Protein AF-A0A819PMU4-F1 (afdb_monomer_lite)

pLDDT: mean 89.51, std 10.42, range [49.72, 97.81]

Structure (mmCIF, N/CA/C/O backbone):
data_AF-A0A819PMU4-F1
#
_entry.id   AF-A0A819PMU4-F1
#
loop_
_atom_site.group_PDB
_atom_site.id
_atom_site.type_symbol
_atom_site.label_atom_id
_atom_site.label_alt_id
_atom_site.label_comp_id
_atom_site.label_asym_id
_atom_site.label_entity_id
_atom_site.label_seq_id
_atom_site.pdbx_PDB_ins_code
_atom_site.Cartn_x
_atom_site.Cartn_y
_atom_site.Cartn_z
_atom_site.occupancy
_atom_site.B_iso_or_equiv
_atom_site.auth_seq_id
_atom_site.auth_comp_id
_atom_site.auth_asym_id
_atom_site.auth_atom_id
_atom_site.pdbx_PDB_model_num
ATOM 1 N N . GLU A 1 1 ? -15.343 1.537 5.843 1.00 92.94 1 GLU A N 1
ATOM 2 C CA . GLU A 1 1 ? -15.256 0.144 6.345 1.00 92.94 1 GLU A CA 1
ATOM 3 C C . GLU A 1 1 ? -14.832 0.005 7.791 1.00 92.94 1 GLU A C 1
ATOM 5 O O . GLU A 1 1 ? -15.550 -0.675 8.506 1.00 92.94 1 GLU A O 1
ATOM 10 N N . ILE A 1 2 ? -13.778 0.676 8.275 1.00 94.12 2 ILE A N 1
ATOM 11 C CA . ILE A 1 2 ? -13.408 0.589 9.704 1.00 94.12 2 ILE A CA 1
ATOM 12 C C . ILE A 1 2 ? -14.594 0.973 10.605 1.00 94.12 2 ILE A C 1
ATOM 14 O O . ILE A 1 2 ? -15.066 0.140 11.361 1.00 94.12 2 ILE A O 1
ATOM 18 N N . LEU A 1 3 ? -15.160 2.176 10.446 1.00 92.94 3 LEU A N 1
ATOM 19 C CA . LEU A 1 3 ? -16.302 2.627 11.260 1.00 92.94 3 LEU A CA 1
ATOM 20 C C . LEU A 1 3 ? -17.558 1.757 11.101 1.00 92.94 3 LEU A C 1
ATOM 22 O O . LEU A 1 3 ? -18.277 1.533 12.069 1.00 92.94 3 LEU A O 1
ATOM 26 N N . LYS A 1 4 ? -17.798 1.240 9.891 1.00 95.81 4 LYS A N 1
ATOM 27 C CA . LYS A 1 4 ? -18.925 0.348 9.593 1.00 95.81 4 LYS A CA 1
ATOM 28 C C . LYS A 1 4 ? -18.816 -0.961 10.379 1.00 95.81 4 LYS A C 1
ATOM 30 O O . LYS A 1 4 ? -19.799 -1.383 10.972 1.00 95.81 4 LYS A O 1
ATOM 35 N N . ASN A 1 5 ? -17.621 -1.547 10.438 1.00 93.19 5 ASN A N 1
ATOM 36 C CA . ASN A 1 5 ? -17.359 -2.778 11.188 1.00 93.19 5 ASN A CA 1
ATOM 37 C C . ASN A 1 5 ? -17.317 -2.536 12.701 1.00 93.19 5 ASN A C 1
ATOM 39 O O . ASN A 1 5 ? -17.679 -3.405 13.484 1.00 93.19 5 ASN A O 1
ATOM 43 N N . THR A 1 6 ? -16.897 -1.345 13.119 1.00 94.12 6 THR A N 1
ATOM 44 C CA . THR A 1 6 ? -16.855 -0.946 14.526 1.00 94.12 6 THR A CA 1
ATOM 45 C C . THR A 1 6 ? -18.244 -0.710 15.129 1.00 94.12 6 THR A C 1
ATOM 47 O O . THR A 1 6 ? -18.402 -0.811 16.343 1.00 94.12 6 THR A O 1
ATOM 50 N N . LYS A 1 7 ? -19.247 -0.395 14.300 1.00 94.31 7 LYS A N 1
ATOM 51 C CA . LYS A 1 7 ? -20.595 -0.014 14.739 1.00 94.31 7 LYS A CA 1
ATOM 52 C C . LYS A 1 7 ? -21.230 -1.037 15.693 1.00 94.31 7 LYS A C 1
ATOM 54 O O . LYS A 1 7 ? -21.710 -0.628 16.743 1.00 94.31 7 LYS A O 1
ATOM 59 N N . ALA A 1 8 ? -21.141 -2.332 15.380 1.00 95.88 8 ALA A N 1
ATOM 60 C CA . ALA A 1 8 ? -21.708 -3.400 16.210 1.00 95.88 8 ALA A CA 1
ATOM 61 C C . ALA A 1 8 ? -21.141 -3.395 17.642 1.00 95.88 8 ALA A C 1
ATOM 63 O O . ALA A 1 8 ? -21.883 -3.492 18.607 1.00 95.88 8 ALA A O 1
ATOM 64 N N . PHE A 1 9 ? -19.835 -3.157 17.802 1.00 94.31 9 PHE A N 1
ATOM 65 C CA . PHE A 1 9 ? -19.209 -3.102 19.126 1.00 94.31 9 PHE A CA 1
ATOM 66 C C . PHE A 1 9 ? -19.670 -1.907 19.962 1.00 94.31 9 PHE A C 1
ATOM 68 O O . PHE A 1 9 ? -19.700 -1.987 21.186 1.00 94.31 9 PHE A O 1
ATOM 75 N N . ILE A 1 10 ? -20.008 -0.790 19.313 1.00 94.56 10 ILE A N 1
ATOM 76 C CA . ILE A 1 10 ? -20.568 0.377 20.000 1.00 94.56 10 ILE A CA 1
ATOM 77 C C . ILE A 1 10 ? -22.009 0.082 20.432 1.00 94.56 10 ILE A C 1
ATOM 79 O O . ILE A 1 10 ? -22.383 0.432 21.548 1.00 94.56 10 ILE A O 1
ATOM 83 N N . GLU A 1 11 ? -22.794 -0.581 19.576 1.00 95.38 11 GLU A N 1
ATOM 84 C CA . GLU A 1 11 ? -24.161 -1.024 19.890 1.00 95.38 11 GLU A CA 1
ATOM 85 C C . GLU A 1 11 ? -24.184 -2.040 21.046 1.00 95.38 11 GLU A C 1
ATOM 87 O O . GLU A 1 11 ? -25.056 -1.955 21.906 1.00 95.38 11 GLU A O 1
ATOM 92 N N . ASP A 1 12 ? -23.162 -2.895 21.151 1.00 95.25 12 ASP A N 1
ATOM 93 C CA . ASP A 1 12 ? -22.943 -3.820 22.275 1.00 95.25 12 ASP A CA 1
ATOM 94 C C . ASP A 1 12 ? -22.422 -3.129 23.561 1.00 95.25 12 ASP A C 1
ATOM 96 O O . ASP A 1 12 ? -22.144 -3.786 24.566 1.00 95.25 12 ASP A O 1
ATOM 100 N N . GLY A 1 13 ? -22.260 -1.800 23.555 1.00 93.12 13 GLY A N 1
ATOM 101 C CA . GLY A 1 13 ? -21.880 -1.009 24.732 1.00 93.12 13 GLY A CA 1
ATOM 102 C C . GLY A 1 13 ? -20.373 -0.858 24.973 1.00 93.12 13 GLY A C 1
ATOM 103 O O . GLY A 1 13 ? -19.959 -0.430 26.054 1.00 93.12 13 GLY A O 1
ATOM 104 N N . MET A 1 14 ? -19.514 -1.171 23.997 1.00 94.75 14 MET A N 1
ATOM 105 C CA . MET A 1 14 ? -18.066 -0.987 24.136 1.00 94.75 14 MET A CA 1
ATOM 106 C C . MET A 1 14 ? -17.678 0.499 24.124 1.00 94.75 14 MET A C 1
ATOM 108 O O . MET A 1 14 ? -18.005 1.243 23.198 1.00 94.75 14 MET A O 1
ATOM 112 N N . HIS A 1 15 ? -16.886 0.932 25.112 1.00 95.88 15 HIS A N 1
ATOM 113 C CA . HIS A 1 15 ? -16.429 2.321 25.181 1.00 95.88 15 HIS A CA 1
ATOM 114 C C . HIS A 1 15 ? -15.541 2.688 23.966 1.00 95.88 15 HIS A C 1
ATOM 116 O O . HIS A 1 15 ? -14.519 2.025 23.740 1.00 95.88 15 HIS A O 1
ATOM 122 N N . PRO A 1 16 ? -15.821 3.783 23.227 1.00 94.56 16 PRO A N 1
ATOM 123 C CA . PRO A 1 16 ? -15.089 4.156 22.008 1.00 94.56 16 PRO A CA 1
ATOM 124 C C . PRO A 1 16 ? -13.565 4.267 22.170 1.00 94.56 16 PRO A C 1
ATOM 126 O O . PRO A 1 16 ? -12.804 3.906 21.274 1.00 94.56 16 PRO A O 1
ATOM 129 N N . THR A 1 17 ? -13.081 4.704 23.334 1.00 95.81 17 THR A N 1
ATOM 130 C CA . THR A 1 17 ? -11.636 4.763 23.632 1.00 95.81 17 THR A CA 1
ATOM 131 C C . THR A 1 17 ? -10.939 3.402 23.527 1.00 95.81 17 THR A C 1
ATOM 133 O O . THR A 1 17 ? -9.786 3.339 23.095 1.00 95.81 17 THR A O 1
ATOM 136 N N . ILE A 1 18 ? -11.624 2.306 23.877 1.00 95.69 18 ILE A N 1
ATOM 137 C CA . ILE A 1 18 ? -11.076 0.945 23.775 1.00 95.69 18 ILE A CA 1
ATOM 138 C C . ILE A 1 18 ? -10.867 0.589 22.303 1.00 95.69 18 ILE A C 1
ATOM 140 O O . ILE A 1 18 ? -9.784 0.145 21.920 1.00 95.69 18 ILE A O 1
ATOM 144 N N . ILE A 1 19 ? -11.867 0.874 21.470 1.00 94.81 19 ILE A N 1
ATOM 145 C CA . ILE A 1 19 ? -11.821 0.684 20.019 1.00 94.81 19 ILE A CA 1
ATOM 146 C C . ILE A 1 19 ? -10.669 1.490 19.407 1.00 94.81 19 ILE A C 1
ATOM 148 O O . ILE A 1 19 ? -9.868 0.946 18.649 1.00 94.81 19 ILE A O 1
ATOM 152 N N . ILE A 1 20 ? -10.534 2.773 19.760 1.00 95.56 20 ILE A N 1
ATOM 153 C CA . ILE A 1 20 ? -9.460 3.637 19.242 1.00 95.56 20 ILE A CA 1
ATOM 154 C C . ILE A 1 20 ? -8.085 3.066 19.609 1.00 95.56 20 ILE A C 1
ATOM 156 O O . ILE A 1 20 ? -7.192 2.987 18.760 1.00 95.56 20 ILE A O 1
ATOM 160 N N . ARG A 1 21 ? -7.904 2.631 20.862 1.00 96.75 21 ARG A N 1
ATOM 161 C CA . ARG A 1 21 ? -6.658 2.004 21.322 1.00 96.75 21 ARG A CA 1
ATOM 162 C C . ARG A 1 21 ? -6.371 0.702 20.568 1.00 96.75 21 ARG A C 1
ATOM 164 O O . ARG A 1 21 ? -5.222 0.469 20.189 1.00 96.75 21 ARG A O 1
ATOM 171 N N . ALA A 1 22 ? -7.390 -0.122 20.333 1.00 95.31 22 ALA A N 1
ATOM 172 C CA . ALA A 1 22 ? -7.264 -1.364 19.578 1.00 95.31 22 ALA A CA 1
ATOM 173 C C . ALA A 1 22 ? -6.857 -1.102 18.120 1.00 95.31 22 ALA A C 1
ATOM 175 O O . ALA A 1 22 ? -5.905 -1.718 17.645 1.00 95.31 22 ALA A O 1
ATOM 176 N N . ILE A 1 23 ? -7.489 -0.134 17.445 1.00 96.69 23 ILE A N 1
ATOM 177 C CA . ILE A 1 23 ? -7.149 0.251 16.067 1.00 96.69 23 ILE A CA 1
ATOM 178 C C . ILE A 1 23 ? -5.705 0.748 15.988 1.00 96.69 23 ILE A C 1
ATOM 180 O O . ILE A 1 23 ? -4.959 0.285 15.135 1.00 96.69 23 ILE A O 1
ATOM 184 N N . ARG A 1 24 ? -5.256 1.614 16.908 1.00 97.38 24 ARG A N 1
ATOM 185 C CA . ARG A 1 24 ? -3.854 2.077 16.933 1.00 97.38 24 ARG A CA 1
ATOM 186 C C . ARG A 1 24 ? -2.864 0.915 17.053 1.00 97.38 24 ARG A C 1
ATOM 188 O O . ARG A 1 24 ? -1.867 0.881 16.333 1.00 97.38 24 ARG A O 1
ATOM 195 N N . LYS A 1 25 ? -3.151 -0.053 17.932 1.00 97.44 25 LYS A N 1
ATOM 196 C CA . LYS A 1 25 ? -2.319 -1.254 18.098 1.00 97.44 25 LYS A CA 1
ATOM 197 C C . LYS A 1 25 ? -2.333 -2.125 16.838 1.00 97.44 25 LYS A C 1
ATOM 199 O O . LYS A 1 25 ? -1.277 -2.581 16.409 1.00 97.44 25 LYS A O 1
ATOM 204 N N . ALA A 1 26 ? -3.501 -2.319 16.229 1.00 96.94 26 ALA A N 1
ATOM 205 C CA . ALA A 1 26 ? -3.643 -3.068 14.986 1.00 96.94 26 ALA A CA 1
ATOM 206 C C . ALA A 1 26 ? -2.870 -2.406 13.835 1.00 96.94 26 ALA A C 1
ATOM 208 O O . ALA A 1 26 ? -2.140 -3.093 13.127 1.00 96.94 26 ALA A O 1
ATOM 209 N N . THR A 1 27 ? -2.936 -1.078 13.700 1.00 97.50 27 THR A N 1
ATOM 210 C CA . THR A 1 27 ? -2.170 -0.319 12.701 1.00 97.50 27 THR A CA 1
ATOM 211 C C . THR A 1 27 ? -0.667 -0.507 12.883 1.00 97.50 27 THR A C 1
AT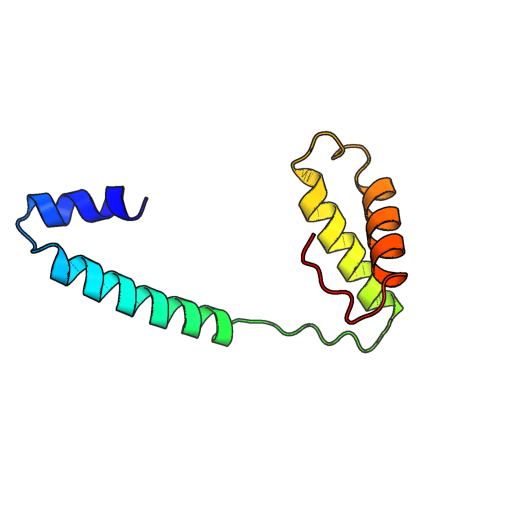OM 213 O O . THR A 1 27 ? 0.038 -0.750 11.907 1.00 97.50 27 THR A O 1
ATOM 216 N N . ALA A 1 28 ? -0.161 -0.461 14.119 1.00 97.81 28 ALA A N 1
ATOM 217 C CA . ALA A 1 28 ? 1.258 -0.695 14.386 1.00 97.81 28 ALA A CA 1
ATOM 218 C C . ALA A 1 28 ? 1.704 -2.107 13.960 1.00 97.81 28 ALA A C 1
ATOM 220 O O . ALA A 1 28 ? 2.752 -2.266 13.332 1.00 97.81 28 ALA A O 1
ATOM 221 N N . LEU A 1 29 ? 0.889 -3.129 14.246 1.00 97.69 29 LEU A N 1
ATOM 222 C CA . LEU A 1 29 ? 1.152 -4.505 13.815 1.00 97.69 29 LEU A CA 1
ATOM 223 C C . LEU A 1 29 ? 1.069 -4.659 12.292 1.00 97.69 29 LEU A C 1
ATOM 225 O O . LEU A 1 29 ? 1.917 -5.326 11.706 1.00 97.69 29 LEU A O 1
ATOM 229 N N . ALA A 1 30 ? 0.099 -4.011 11.646 1.00 97.69 30 ALA A N 1
ATOM 230 C CA . ALA A 1 30 ? -0.043 -4.020 10.195 1.00 97.69 30 ALA A CA 1
ATOM 231 C C . ALA A 1 30 ? 1.176 -3.386 9.508 1.00 97.69 30 ALA A C 1
ATOM 233 O O . ALA A 1 30 ? 1.738 -3.983 8.596 1.00 97.69 30 ALA A O 1
ATOM 234 N N . ILE A 1 31 ? 1.648 -2.230 9.993 1.00 97.69 31 ILE A N 1
ATOM 235 C CA . ILE A 1 31 ? 2.864 -1.576 9.482 1.00 97.69 31 ILE A CA 1
ATOM 236 C C . ILE A 1 31 ? 4.076 -2.492 9.647 1.00 97.69 31 ILE A C 1
ATOM 238 O O . ILE A 1 31 ? 4.861 -2.647 8.711 1.00 97.69 31 ILE A O 1
ATOM 242 N N . LYS A 1 32 ? 4.231 -3.117 10.822 1.00 97.69 32 LYS A N 1
ATOM 243 C CA . LYS A 1 32 ? 5.317 -4.073 11.058 1.00 97.69 32 LYS A CA 1
ATOM 244 C C . LYS A 1 32 ? 5.248 -5.220 10.052 1.00 97.69 32 LYS A C 1
ATOM 246 O O . LYS A 1 32 ? 6.254 -5.530 9.423 1.00 97.69 32 LYS A O 1
ATOM 251 N N . LYS A 1 33 ? 4.058 -5.787 9.838 1.00 97.25 33 LYS A N 1
ATOM 252 C CA . LYS A 1 33 ? 3.884 -6.904 8.914 1.00 97.25 33 LYS A CA 1
ATOM 253 C C . LYS A 1 33 ? 4.177 -6.522 7.467 1.00 97.25 33 LYS A C 1
ATOM 255 O O . LYS A 1 33 ? 4.837 -7.290 6.781 1.00 97.25 33 LYS A O 1
ATOM 260 N N . ILE A 1 34 ? 3.748 -5.337 7.025 1.00 97.31 34 ILE A N 1
ATOM 261 C CA . ILE A 1 34 ? 4.057 -4.808 5.687 1.00 97.31 34 ILE A CA 1
ATOM 262 C C . ILE A 1 34 ? 5.572 -4.714 5.485 1.00 97.31 34 ILE A C 1
ATOM 264 O O . ILE A 1 34 ? 6.068 -5.120 4.441 1.00 97.31 34 ILE A O 1
ATOM 268 N N . LYS A 1 35 ? 6.315 -4.231 6.489 1.00 95.62 35 LYS A N 1
ATOM 269 C CA . LYS A 1 35 ? 7.783 -4.163 6.422 1.00 95.62 35 LYS A CA 1
ATOM 270 C C . LYS A 1 35 ? 8.436 -5.546 6.391 1.00 95.62 35 LYS A C 1
ATOM 272 O O . LYS A 1 35 ? 9.403 -5.726 5.667 1.00 95.62 35 LYS A O 1
ATOM 277 N N . GLU A 1 36 ? 7.911 -6.514 7.144 1.00 96.25 36 GLU A N 1
ATOM 278 C CA . GLU A 1 36 ? 8.417 -7.897 7.146 1.00 96.25 36 GLU A CA 1
ATOM 279 C C . GLU A 1 36 ? 8.250 -8.596 5.790 1.00 96.25 36 GLU A C 1
ATOM 281 O O . GLU A 1 36 ? 9.096 -9.398 5.413 1.00 96.25 36 GLU A O 1
ATOM 286 N N . ILE A 1 37 ? 7.160 -8.318 5.068 1.00 96.19 37 ILE A N 1
ATOM 287 C CA . ILE A 1 37 ? 6.873 -8.932 3.759 1.00 96.19 37 ILE A CA 1
ATOM 288 C C . ILE A 1 37 ? 7.368 -8.092 2.574 1.00 96.19 37 ILE A C 1
ATOM 290 O O . ILE A 1 37 ? 7.156 -8.478 1.425 1.00 96.19 37 ILE A O 1
ATOM 294 N N . ALA A 1 38 ? 7.970 -6.928 2.830 1.00 93.06 38 ALA A N 1
ATOM 295 C CA . ALA A 1 38 ? 8.433 -6.038 1.779 1.00 93.06 38 ALA A CA 1
ATOM 296 C C . ALA A 1 38 ? 9.587 -6.692 1.008 1.00 93.06 38 ALA A C 1
ATOM 298 O O . ALA A 1 38 ? 10.642 -6.988 1.566 1.00 93.06 38 ALA A O 1
ATOM 299 N N . VAL A 1 39 ? 9.389 -6.889 -0.294 1.00 91.62 39 VAL A N 1
ATOM 300 C CA . VAL A 1 39 ? 10.431 -7.383 -1.197 1.00 91.62 39 VAL A CA 1
ATOM 301 C C . VAL A 1 39 ? 11.161 -6.182 -1.780 1.00 91.62 39 VAL A C 1
ATOM 303 O O . VAL A 1 39 ? 10.565 -5.376 -2.493 1.00 91.62 39 VAL A O 1
ATOM 306 N N . ASN A 1 40 ? 12.449 -6.053 -1.461 1.00 84.62 40 ASN A N 1
ATOM 307 C CA . ASN A 1 40 ? 13.286 -5.004 -2.027 1.00 84.62 40 ASN A CA 1
ATOM 308 C C . ASN A 1 40 ? 13.791 -5.436 -3.409 1.00 84.62 40 ASN A C 1
ATOM 310 O O . ASN A 1 40 ? 14.429 -6.482 -3.541 1.00 84.62 40 ASN A O 1
ATOM 314 N N . ILE A 1 41 ? 13.504 -4.632 -4.429 1.00 82.00 41 ILE A N 1
ATOM 315 C CA . ILE A 1 41 ? 13.949 -4.882 -5.797 1.00 82.00 41 ILE A CA 1
ATOM 316 C C . ILE A 1 41 ? 15.272 -4.141 -5.986 1.00 82.00 41 ILE A C 1
ATOM 318 O O . ILE A 1 41 ? 15.294 -2.939 -6.255 1.00 82.00 41 ILE A O 1
ATOM 322 N N . LYS A 1 42 ? 16.389 -4.857 -5.820 1.00 71.69 42 LYS A N 1
ATOM 323 C CA . LYS A 1 42 ? 17.704 -4.330 -6.195 1.00 71.69 42 LYS A CA 1
ATOM 324 C C . LYS A 1 42 ? 17.757 -4.226 -7.710 1.00 71.69 42 LYS A C 1
ATOM 326 O O . LYS A 1 42 ? 17.496 -5.202 -8.404 1.00 71.69 42 LYS A O 1
ATOM 331 N N . SER A 1 43 ? 18.032 -3.028 -8.198 1.00 63.12 43 SER A N 1
ATOM 332 C CA . SER A 1 43 ? 18.070 -2.743 -9.626 1.00 63.12 43 SER A CA 1
ATOM 333 C C . SER A 1 43 ? 19.519 -2.507 -10.026 1.00 63.12 43 SER A C 1
ATOM 335 O O . SER A 1 43 ? 19.921 -1.375 -10.266 1.00 63.12 43 SER A O 1
ATOM 337 N N . ASP A 1 44 ? 20.317 -3.574 -10.002 1.00 69.12 44 ASP A N 1
ATOM 338 C CA . ASP A 1 44 ? 21.745 -3.487 -10.328 1.00 69.12 44 ASP A CA 1
ATOM 339 C C . ASP A 1 44 ? 21.960 -3.270 -11.844 1.00 69.12 44 ASP A C 1
ATOM 341 O O . ASP A 1 44 ? 23.002 -2.766 -12.257 1.00 69.12 44 ASP A O 1
ATOM 345 N N . ASP A 1 45 ? 20.950 -3.580 -12.672 1.00 80.00 45 ASP A N 1
ATOM 346 C CA . ASP A 1 45 ? 20.919 -3.264 -14.102 1.00 80.00 45 ASP A CA 1
ATOM 347 C C . ASP A 1 45 ? 19.957 -2.098 -14.405 1.00 80.00 45 ASP A C 1
ATOM 349 O O . ASP A 1 45 ? 18.752 -2.143 -14.131 1.00 80.00 45 ASP A O 1
ATOM 353 N N . VAL A 1 46 ? 20.497 -1.057 -15.042 1.00 80.00 46 VAL A N 1
ATOM 354 C CA . VAL A 1 46 ? 19.778 0.148 -15.483 1.00 80.00 46 VAL A CA 1
ATOM 355 C C . VAL A 1 46 ? 18.640 -0.195 -16.452 1.00 80.00 46 VAL A C 1
ATOM 357 O O . VAL A 1 46 ? 17.582 0.441 -16.419 1.00 80.00 46 VAL A O 1
ATOM 360 N N . LYS A 1 47 ? 18.812 -1.212 -17.310 1.00 83.19 47 LYS A N 1
ATOM 361 C CA . LYS A 1 47 ? 17.773 -1.611 -18.275 1.00 83.19 47 LYS A CA 1
ATOM 362 C C . LYS A 1 47 ? 16.584 -2.271 -17.589 1.00 83.19 47 LYS A C 1
ATOM 364 O O . LYS A 1 47 ? 15.437 -1.960 -17.920 1.00 83.19 47 LYS A O 1
ATOM 369 N N . GLU A 1 48 ? 16.846 -3.146 -16.624 1.00 84.50 48 GLU A N 1
ATOM 370 C CA . GLU A 1 48 ? 15.795 -3.793 -15.838 1.00 84.50 48 GLU A CA 1
ATOM 371 C C . GLU A 1 48 ? 15.073 -2.786 -14.941 1.00 84.50 48 GLU A C 1
ATOM 373 O O . GLU A 1 48 ? 13.842 -2.810 -14.862 1.00 84.50 48 GLU A O 1
ATOM 378 N N . HIS A 1 49 ? 15.813 -1.839 -14.349 1.00 85.94 49 HIS A N 1
ATOM 379 C CA . HIS A 1 49 ? 15.231 -0.750 -13.568 1.00 85.94 49 HIS A CA 1
ATOM 380 C C . HIS A 1 49 ? 14.236 0.065 -14.395 1.00 85.94 49 HIS A C 1
ATOM 382 O O . HIS A 1 49 ? 13.088 0.277 -13.996 1.00 85.94 49 HIS A O 1
ATOM 388 N N . ARG A 1 50 ? 14.646 0.469 -15.600 1.00 88.88 50 ARG A N 1
ATOM 389 C CA . ARG A 1 50 ? 13.788 1.226 -16.507 1.00 88.88 50 ARG A CA 1
ATOM 390 C C . ARG A 1 50 ? 12.541 0.433 -16.909 1.00 88.88 50 ARG A C 1
ATOM 392 O O . ARG A 1 50 ? 11.435 0.971 -16.863 1.00 88.88 50 ARG A O 1
ATOM 399 N N . ALA A 1 51 ? 12.692 -0.842 -17.267 1.00 90.50 51 ALA A N 1
ATOM 400 C CA . ALA A 1 51 ? 11.562 -1.697 -17.632 1.00 90.50 51 ALA A CA 1
ATOM 401 C C . ALA A 1 51 ? 10.558 -1.861 -16.472 1.00 90.50 51 ALA A C 1
ATOM 403 O O . ALA A 1 51 ? 9.341 -1.876 -16.689 1.00 90.50 51 ALA A O 1
ATOM 404 N N . LEU A 1 52 ? 11.053 -1.938 -15.232 1.00 91.12 52 LEU A N 1
ATOM 405 C CA . LEU A 1 52 ? 10.225 -1.960 -14.029 1.00 91.12 52 LEU A CA 1
ATOM 406 C C . LEU A 1 52 ? 9.446 -0.650 -13.853 1.00 91.12 52 LEU A C 1
ATOM 408 O O . LEU A 1 52 ? 8.233 -0.694 -13.636 1.00 91.12 52 LEU A O 1
ATOM 412 N N . LEU A 1 53 ? 10.108 0.502 -13.995 1.00 90.94 53 LEU A N 1
ATOM 413 C CA . LEU A 1 53 ? 9.460 1.815 -13.918 1.00 90.94 53 LEU A CA 1
ATOM 414 C C . LEU A 1 53 ? 8.367 1.969 -14.983 1.00 90.94 53 LEU A C 1
ATOM 416 O O . LEU A 1 53 ? 7.265 2.421 -14.668 1.00 90.94 53 LEU A O 1
ATOM 420 N N . GLU A 1 54 ? 8.612 1.514 -16.216 1.00 93.25 54 GLU A N 1
ATOM 421 C CA . GLU A 1 54 ? 7.603 1.535 -17.283 1.00 93.25 54 GLU A CA 1
ATOM 422 C C . GLU A 1 54 ? 6.394 0.655 -16.923 1.00 93.25 54 GLU A C 1
ATOM 424 O O . GLU A 1 54 ? 5.244 1.060 -17.111 1.00 93.25 54 GLU A O 1
ATOM 429 N N . LYS A 1 55 ? 6.616 -0.527 -16.333 1.00 92.88 55 LYS A N 1
ATOM 430 C CA . LYS A 1 55 ? 5.536 -1.409 -15.859 1.00 92.88 55 LYS A CA 1
ATOM 431 C C . LYS A 1 55 ? 4.715 -0.766 -14.733 1.00 92.88 55 LYS A C 1
ATOM 433 O O . LYS A 1 55 ? 3.482 -0.865 -14.737 1.00 92.88 55 LYS A O 1
ATOM 438 N N . CYS A 1 56 ? 5.372 -0.076 -13.802 1.00 93.31 56 CYS A N 1
ATOM 439 C CA . CYS A 1 56 ? 4.713 0.689 -12.743 1.00 93.31 56 CYS A CA 1
ATOM 440 C C . CYS A 1 56 ? 3.873 1.834 -13.329 1.00 93.31 56 CYS A C 1
ATOM 442 O O . CYS A 1 56 ? 2.683 1.937 -13.024 1.00 93.31 56 CYS A O 1
ATOM 444 N N . ALA A 1 57 ? 4.436 2.618 -14.252 1.00 93.44 57 ALA A N 1
ATOM 445 C CA . ALA A 1 57 ? 3.729 3.700 -14.934 1.00 93.44 57 ALA A CA 1
ATOM 446 C C . ALA A 1 57 ? 2.485 3.188 -15.687 1.00 93.44 57 ALA A C 1
ATOM 448 O O . ALA A 1 57 ? 1.391 3.733 -15.525 1.00 93.44 57 ALA A O 1
ATOM 449 N N . ARG A 1 58 ? 2.596 2.078 -16.434 1.00 94.31 58 ARG A N 1
ATOM 450 C CA . ARG A 1 58 ? 1.447 1.450 -17.121 1.00 94.31 58 ARG A CA 1
ATOM 451 C C . ARG A 1 58 ? 0.323 1.072 -16.160 1.00 94.31 58 ARG A C 1
ATOM 453 O O . ARG A 1 58 ? -0.849 1.215 -16.513 1.00 94.31 58 ARG A O 1
ATOM 460 N N . THR A 1 59 ? 0.655 0.590 -14.964 1.00 95.00 59 THR A N 1
ATOM 461 C CA . THR A 1 59 ? -0.335 0.198 -13.947 1.00 95.00 59 THR A CA 1
ATOM 462 C C . THR A 1 59 ? -1.157 1.407 -13.499 1.00 95.00 59 THR A C 1
ATOM 464 O O . THR A 1 59 ? -2.387 1.359 -13.539 1.00 95.00 59 THR A O 1
ATOM 467 N N . THR A 1 60 ? -0.497 2.528 -13.201 1.00 92.94 60 THR A N 1
ATOM 468 C CA . THR A 1 60 ? -1.157 3.793 -12.833 1.00 92.94 60 THR A CA 1
ATOM 469 C C . THR A 1 60 ? -2.092 4.295 -13.937 1.00 92.94 60 THR A C 1
ATOM 471 O O . THR A 1 60 ? -3.230 4.692 -13.670 1.00 92.94 60 THR A O 1
ATOM 474 N N . LEU A 1 61 ? -1.647 4.217 -15.195 1.00 93.94 61 LEU A N 1
ATOM 475 C CA . LEU A 1 61 ? -2.402 4.690 -16.359 1.00 93.94 61 LEU A CA 1
ATOM 476 C C . LEU A 1 61 ? -3.601 3.806 -16.736 1.00 93.94 61 LEU A C 1
ATOM 478 O O . LEU A 1 61 ? -4.523 4.276 -17.401 1.00 93.94 61 LEU A O 1
ATOM 482 N N . SER A 1 62 ? -3.629 2.544 -16.301 1.00 91.06 62 SER A N 1
ATOM 483 C CA . SER A 1 62 ? -4.645 1.566 -16.729 1.00 91.06 62 SER A CA 1
ATOM 484 C C . SER A 1 62 ? -6.065 1.882 -16.234 1.00 91.06 62 SER A C 1
ATOM 486 O O . SER A 1 62 ? -7.030 1.399 -16.813 1.00 91.06 62 SER A O 1
ATOM 488 N N . SER A 1 63 ? -6.207 2.714 -15.196 1.00 93.81 63 SER A N 1
ATOM 489 C CA . SER A 1 63 ? -7.506 3.142 -14.642 1.00 93.81 63 SER A CA 1
ATOM 490 C C . SER A 1 63 ? -7.978 4.515 -15.143 1.00 93.81 63 SER A C 1
ATOM 492 O O . SER A 1 63 ? -8.918 5.084 -14.588 1.00 93.81 63 SER A O 1
ATOM 494 N N . LYS A 1 64 ? -7.288 5.103 -16.128 1.00 92.56 64 LYS A N 1
ATOM 495 C CA . LYS A 1 64 ? -7.502 6.484 -16.588 1.00 92.56 64 LYS A CA 1
ATOM 496 C C . LYS A 1 64 ? -7.961 6.520 -18.044 1.00 92.56 64 LYS A C 1
ATOM 498 O O . LYS A 1 64 ? -7.861 5.530 -18.760 1.00 92.56 64 LYS A O 1
ATOM 503 N N . LEU A 1 65 ? -8.417 7.689 -18.500 1.00 93.44 65 LEU A N 1
ATOM 504 C CA . LEU A 1 65 ? -8.874 7.908 -19.881 1.00 93.44 65 LEU A CA 1
ATOM 505 C C . LEU A 1 65 ? -7.843 7.441 -20.927 1.00 93.44 65 LEU A C 1
ATOM 507 O O . LEU A 1 65 ? -8.196 6.855 -21.947 1.00 93.44 65 LEU A O 1
ATOM 511 N N . ILE A 1 66 ? -6.558 7.640 -20.630 1.00 91.88 66 ILE A N 1
ATOM 512 C CA . ILE A 1 66 ? -5.433 7.281 -21.499 1.00 91.88 66 ILE A CA 1
ATOM 513 C C . ILE A 1 66 ? -5.011 5.806 -21.409 1.00 91.88 66 ILE A C 1
ATOM 515 O O . ILE A 1 66 ? -3.980 5.435 -21.963 1.00 91.88 66 ILE A O 1
ATOM 519 N N . ALA A 1 67 ? -5.806 4.935 -20.775 1.00 92.69 67 ALA A N 1
ATOM 520 C CA . ALA A 1 67 ? -5.502 3.508 -20.647 1.00 92.69 67 ALA A CA 1
ATOM 521 C C . ALA A 1 67 ? -5.222 2.827 -21.999 1.00 92.69 67 ALA A C 1
ATOM 523 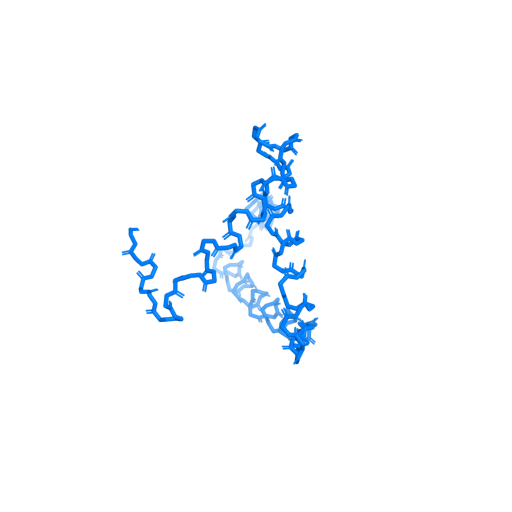O O . ALA A 1 67 ? -4.341 1.974 -22.087 1.00 92.69 67 ALA A O 1
ATOM 524 N N . ARG A 1 68 ? -5.913 3.239 -23.074 1.00 93.25 68 ARG A N 1
ATOM 525 C CA . ARG A 1 68 ? -5.702 2.707 -24.436 1.00 93.25 68 ARG A CA 1
ATOM 526 C C . ARG A 1 68 ? -4.332 3.060 -25.021 1.00 93.25 68 ARG A C 1
ATOM 528 O O . ARG A 1 68 ? -3.821 2.319 -25.847 1.00 93.25 68 ARG A O 1
ATOM 535 N N . GLN A 1 69 ? -3.744 4.172 -24.587 1.00 93.12 69 GLN A N 1
ATOM 536 C CA . GLN A 1 69 ? -2.446 4.677 -25.047 1.00 93.12 69 GLN A CA 1
ATOM 537 C C . GLN A 1 69 ? -1.374 4.576 -23.953 1.00 93.12 69 GLN A C 1
ATOM 539 O O . GLN A 1 69 ? -0.329 5.224 -24.024 1.00 93.12 69 GLN A O 1
ATOM 544 N N . ARG A 1 70 ? -1.614 3.748 -22.930 1.00 91.75 70 ARG A N 1
ATOM 545 C CA . ARG A 1 70 ? -0.736 3.629 -21.762 1.00 91.75 70 ARG A CA 1
ATOM 546 C C . ARG A 1 70 ? 0.700 3.254 -22.116 1.00 91.75 70 ARG A C 1
ATOM 548 O O . ARG A 1 70 ? 1.589 3.672 -21.397 1.00 91.75 70 ARG A O 1
ATOM 555 N N . ASP A 1 71 ? 0.923 2.516 -23.203 1.00 92.69 71 ASP A N 1
ATOM 556 C CA . ASP A 1 71 ? 2.260 2.074 -23.629 1.00 92.69 71 ASP A CA 1
ATOM 557 C C . ASP A 1 71 ? 3.098 3.224 -24.205 1.00 92.69 71 ASP A C 1
ATOM 559 O O . ASP A 1 71 ? 4.320 3.235 -24.074 1.00 92.69 71 ASP A O 1
ATOM 563 N N . PHE A 1 72 ? 2.440 4.203 -24.829 1.00 93.88 72 PHE A N 1
ATOM 564 C CA . PHE A 1 72 ? 3.085 5.418 -25.314 1.00 93.88 72 PHE A CA 1
ATOM 565 C C . PHE A 1 72 ? 3.392 6.358 -24.144 1.00 93.88 72 PHE A C 1
ATOM 567 O O . PHE A 1 72 ? 4.536 6.762 -23.942 1.00 93.88 72 PHE A O 1
ATOM 574 N N . PHE A 1 73 ? 2.381 6.641 -23.318 1.00 93.50 73 PHE A N 1
ATOM 575 C CA . PHE A 1 73 ? 2.531 7.563 -22.195 1.00 93.50 73 PHE A CA 1
ATOM 576 C C . PHE A 1 73 ? 3.428 7.020 -21.079 1.00 93.50 73 PHE A C 1
ATOM 578 O O . PHE A 1 73 ? 4.120 7.802 -20.438 1.00 93.50 73 PHE A O 1
ATOM 585 N N . SER A 1 74 ? 3.487 5.703 -20.854 1.00 94.12 74 SER A N 1
ATOM 586 C CA . SER A 1 74 ? 4.372 5.136 -19.831 1.00 94.12 74 SER A CA 1
ATOM 587 C C . SER A 1 74 ? 5.845 5.383 -20.132 1.00 94.12 74 SER A C 1
ATOM 58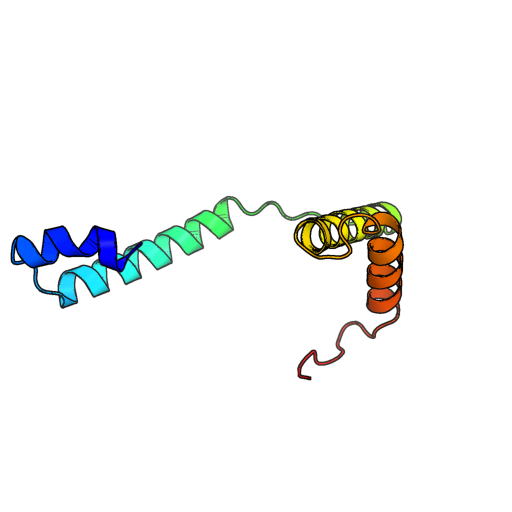9 O O . SER A 1 74 ? 6.597 5.670 -19.209 1.00 94.12 74 SER A O 1
ATOM 591 N N . LYS A 1 75 ? 6.251 5.304 -21.405 1.00 94.69 75 LYS A N 1
ATOM 592 C CA . LYS A 1 75 ? 7.634 5.577 -21.819 1.00 94.69 75 LYS A CA 1
ATOM 593 C C . LYS A 1 75 ? 7.978 7.043 -21.604 1.00 94.69 75 LYS A C 1
ATOM 595 O O . LYS A 1 75 ? 8.940 7.344 -20.913 1.00 94.69 75 LYS A O 1
ATOM 600 N N . MET A 1 76 ? 7.106 7.930 -22.088 1.00 93.81 76 MET A N 1
ATOM 601 C CA . MET A 1 76 ? 7.258 9.378 -21.938 1.00 93.81 76 MET A CA 1
ATOM 602 C C . MET A 1 76 ? 7.382 9.809 -20.470 1.00 93.81 76 MET A C 1
ATOM 604 O O . MET A 1 76 ? 8.217 10.647 -20.150 1.00 93.81 76 MET A O 1
ATOM 608 N N . VAL A 1 77 ? 6.583 9.226 -19.570 1.00 92.94 77 VAL A N 1
ATOM 609 C CA . VAL A 1 77 ? 6.648 9.530 -18.131 1.00 92.94 77 VAL A CA 1
ATOM 610 C C . VAL A 1 77 ? 7.968 9.064 -17.519 1.00 92.94 77 VAL A C 1
ATOM 612 O O . VAL A 1 77 ? 8.573 9.808 -16.754 1.00 92.94 77 VAL A O 1
ATOM 615 N N . VAL A 1 78 ? 8.430 7.855 -17.851 1.00 92.88 78 VAL A N 1
ATOM 616 C CA . VAL A 1 78 ? 9.709 7.340 -17.335 1.00 92.88 78 VAL A CA 1
ATOM 617 C C . VAL A 1 78 ? 10.886 8.157 -17.865 1.00 92.88 78 VAL A C 1
ATOM 619 O O . VAL A 1 78 ? 11.774 8.490 -17.089 1.00 92.88 78 VAL A O 1
ATOM 622 N N . ASP A 1 79 ? 10.865 8.540 -19.143 1.00 91.88 79 ASP A N 1
ATOM 623 C CA . ASP A 1 79 ? 11.863 9.441 -19.727 1.00 91.88 79 ASP A CA 1
ATOM 624 C C . ASP A 1 79 ? 11.900 10.788 -19.011 1.00 91.88 79 ASP A C 1
ATOM 626 O O . ASP A 1 79 ? 12.970 11.238 -18.614 1.00 91.88 79 ASP A O 1
ATOM 630 N N . ALA A 1 80 ? 10.734 11.400 -18.791 1.00 91.25 80 ALA A N 1
ATOM 631 C CA . ALA A 1 80 ? 10.641 12.682 -18.109 1.00 91.25 80 ALA A CA 1
ATOM 632 C C . ALA A 1 80 ? 11.212 12.613 -16.687 1.00 91.25 80 ALA A C 1
ATOM 634 O O . ALA A 1 80 ? 11.985 13.484 -16.312 1.00 91.25 80 ALA A O 1
ATOM 635 N N . VAL A 1 81 ? 10.882 11.571 -15.913 1.00 88.75 81 VAL A N 1
ATOM 636 C CA . VAL A 1 81 ? 11.372 11.414 -14.532 1.00 88.75 81 VAL A CA 1
ATOM 637 C C . VAL A 1 81 ? 12.878 11.153 -14.486 1.00 88.75 81 VAL A C 1
ATOM 639 O O . VAL A 1 81 ? 13.545 11.706 -13.624 1.00 88.75 81 VAL A O 1
ATOM 642 N N . LEU A 1 82 ? 13.428 10.368 -15.418 1.00 87.50 82 LEU A N 1
ATOM 643 C CA . LEU A 1 82 ? 14.874 10.110 -15.484 1.00 87.50 82 LEU A CA 1
ATOM 644 C C . LEU A 1 82 ? 15.693 11.335 -15.920 1.00 87.50 82 LEU A C 1
ATOM 646 O O . LEU A 1 82 ? 16.903 11.352 -15.723 1.00 87.50 82 LEU A O 1
ATOM 650 N N . MET A 1 83 ? 15.057 12.340 -16.528 1.00 87.44 83 MET A N 1
ATOM 651 C CA . MET A 1 83 ? 15.691 13.625 -16.840 1.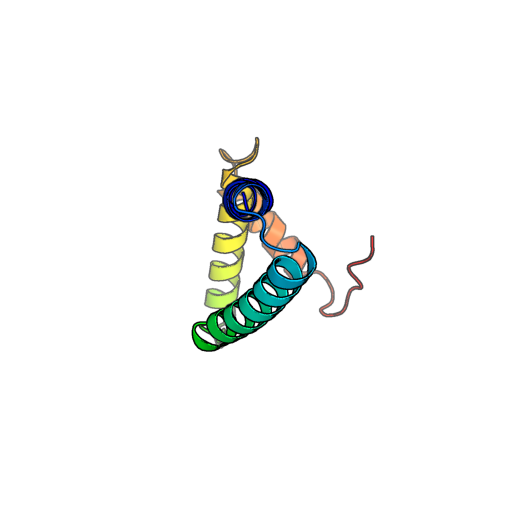00 87.44 83 MET A CA 1
ATOM 652 C C . MET A 1 83 ? 15.690 14.597 -15.654 1.00 87.44 83 MET A C 1
ATOM 654 O O . MET A 1 83 ? 16.409 15.595 -15.698 1.00 87.44 83 MET A O 1
ATOM 658 N N . LEU A 1 84 ? 14.872 14.352 -14.626 1.00 84.50 84 LEU A N 1
ATOM 659 C CA . LEU A 1 84 ? 14.848 15.185 -13.427 1.00 84.50 84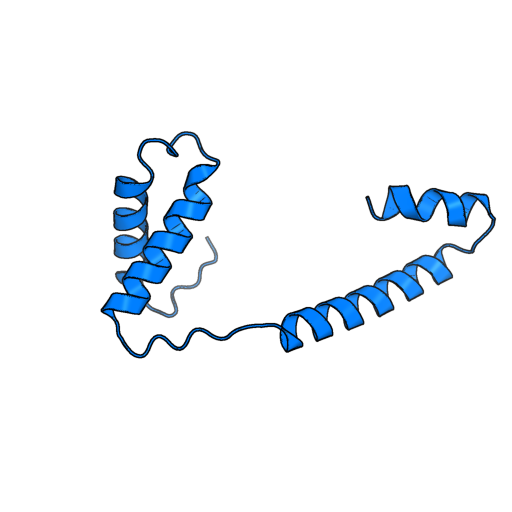 LEU A CA 1
ATOM 660 C C . LEU A 1 84 ? 16.028 14.839 -12.516 1.00 84.50 84 LEU A C 1
ATOM 662 O O . LEU A 1 84 ? 16.473 13.696 -12.456 1.00 84.50 84 LEU A O 1
ATOM 666 N N . ASP A 1 85 ? 16.512 15.847 -11.795 1.00 72.62 85 ASP A N 1
ATOM 667 C CA . ASP A 1 85 ? 17.557 15.674 -10.788 1.00 72.62 85 ASP A CA 1
ATOM 668 C C . ASP A 1 85 ? 17.043 14.807 -9.621 1.00 72.62 85 ASP A C 1
ATOM 670 O O . ASP A 1 85 ? 15.880 14.929 -9.220 1.00 72.62 85 ASP A O 1
ATOM 674 N N . GLU A 1 86 ? 17.900 13.950 -9.056 1.00 67.38 86 GLU A N 1
ATOM 675 C CA . GLU A 1 86 ? 17.524 12.924 -8.062 1.00 67.38 86 GLU A CA 1
ATOM 676 C C . GLU A 1 86 ? 16.867 13.515 -6.803 1.00 67.38 86 GLU A C 1
ATOM 678 O O . GLU A 1 86 ? 16.106 12.843 -6.104 1.00 67.38 86 GLU A O 1
ATOM 683 N N . LEU A 1 87 ? 17.160 14.783 -6.515 1.00 65.81 87 LEU A N 1
ATOM 684 C CA . LEU A 1 87 ? 16.739 15.498 -5.313 1.00 65.81 87 LEU A CA 1
ATOM 685 C C . LEU A 1 87 ? 15.774 16.651 -5.602 1.00 65.81 87 LEU A C 1
ATOM 687 O O . LEU A 1 87 ? 15.590 17.508 -4.734 1.00 65.81 87 LEU A O 1
ATOM 691 N N . LEU A 1 88 ? 15.151 16.700 -6.787 1.00 68.00 88 LEU A N 1
ATOM 692 C CA . LEU A 1 88 ? 14.182 17.751 -7.087 1.00 68.00 88 LEU A CA 1
ATOM 693 C C . LEU A 1 88 ? 13.053 17.724 -6.032 1.00 68.00 88 LEU A C 1
ATOM 695 O O . LEU A 1 88 ? 12.353 16.713 -5.907 1.00 68.00 88 LEU A O 1
ATOM 699 N N . PRO A 1 89 ? 12.851 18.800 -5.248 1.00 62.28 89 PRO A N 1
ATOM 700 C CA . PRO A 1 89 ? 11.803 18.819 -4.242 1.00 62.28 89 PRO A CA 1
ATOM 701 C C . PRO A 1 89 ? 10.438 18.758 -4.938 1.00 62.28 89 PRO A C 1
ATOM 703 O O . PRO A 1 89 ? 10.011 19.708 -5.584 1.00 62.28 89 PRO A O 1
ATOM 706 N N . LEU A 1 90 ? 9.739 17.633 -4.773 1.00 60.50 90 LEU A N 1
ATOM 707 C CA . LEU A 1 90 ? 8.412 17.339 -5.339 1.00 60.50 90 LEU A CA 1
ATOM 708 C C . LEU A 1 90 ? 7.266 18.189 -4.754 1.00 60.50 90 LEU A C 1
ATOM 710 O O . LEU A 1 90 ? 6.099 17.906 -5.017 1.00 60.50 90 LEU A O 1
ATOM 714 N N . ASN A 1 91 ? 7.578 19.222 -3.970 1.00 53.44 91 ASN A N 1
ATOM 715 C CA . ASN A 1 91 ? 6.590 20.191 -3.514 1.00 53.44 91 ASN A CA 1
ATOM 716 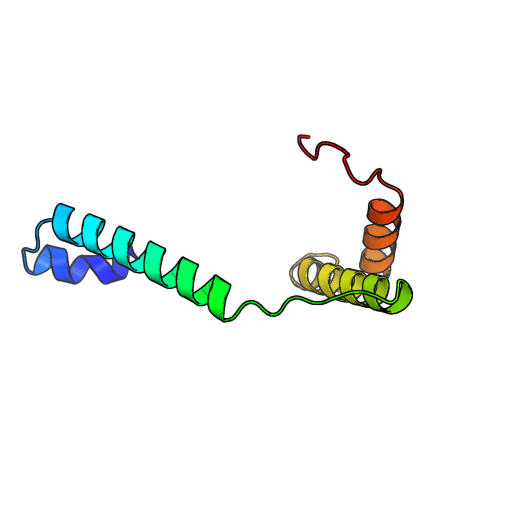C C . ASN A 1 91 ? 6.310 21.184 -4.652 1.00 53.44 91 ASN A C 1
ATOM 718 O O . ASN A 1 91 ? 6.881 22.274 -4.683 1.00 53.44 91 ASN A O 1
ATOM 722 N N . MET A 1 92 ? 5.448 20.779 -5.586 1.00 49.72 92 MET A N 1
ATOM 723 C CA . MET A 1 92 ? 4.595 21.703 -6.340 1.00 49.72 92 MET A CA 1
ATOM 724 C C . MET A 1 92 ? 3.243 21.815 -5.646 1.00 49.72 92 MET A C 1
ATOM 726 O O . MET A 1 92 ? 2.686 20.754 -5.283 1.00 49.72 92 MET A O 1
#

Secondary structure (DSSP, 8-state):
-HHHHHHHHHHTT--HHHHHHHHHHHHHHHHHHHHHT-------SHHHHHHHHHHHHHHHHTTSGGGGGHHHHHHHHHHHHHTS-TT-----

Foldseek 3Di:
DLVVVCVVVVVVVDDVVVSVVVVVVVVVVVVVVCVVPDDDDDCPDPVVVLVVQLVVQLVVCCVDPCNVVSNVVSNVVSVVVVPDDPPPPPPD

Radius of gyration: 21.08 Å; chains: 1; bounding box: 46×31×50 Å

Sequence (92 aa):
EILKNTKAFIEDGMHPTIIIRAIRKATALAIKKIKEIAVNIKSDDVKEHRALLEKCARTTLSSKLIARQRDFFSKMVVDAVLMLDELLPLNM